Protein AF-A0A8S3A321-F1 (afdb_monomer_lite)

Secondary structure (DSSP, 8-state):
---HHHHHHHHTT-TT-----SSHHHHHHHHHHHHHHHHHHHHHHHTT---TT---SS-TTTHHHHHHHHHHHHHHHHHS---HHHHHHHHHHHHHHTTT-HHHHHHHHHHHHH--GGGHHHHHHSSSHHHHHHHHHH--

pLDDT: mean 81.62, std 15.79, range [45.5, 97.12]

Organism: NCBI:txid1234261

Structure (mmCIF, N/CA/C/O backbone):
data_AF-A0A8S3A321-F1
#
_entry.id   AF-A0A8S3A321-F1
#
loop_
_atom_site.group_PDB
_atom_site.id
_atom_site.type_symbol
_atom_site.label_atom_id
_atom_site.label_alt_id
_atom_site.label_comp_id
_atom_site.label_asym_id
_atom_site.label_entity_id
_atom_site.label_seq_id
_atom_site.pdbx_PDB_ins_code
_atom_site.Cartn_x
_atom_site.Cartn_y
_atom_site.Cartn_z
_atom_site.occupancy
_atom_site.B_iso_or_equiv
_atom_site.auth_seq_id
_atom_site.auth_comp_id
_atom_site.auth_asym_id
_atom_site.auth_atom_id
_atom_site.pdbx_PDB_model_num
ATOM 1 N N . CYS A 1 1 ? -20.479 -13.376 40.257 1.00 58.22 1 CYS A N 1
ATOM 2 C CA . CYS A 1 1 ? -19.698 -14.391 39.513 1.00 58.22 1 CYS A CA 1
ATOM 3 C C . CYS A 1 1 ? -18.755 -15.162 40.444 1.00 58.22 1 CYS A C 1
ATOM 5 O O . CYS A 1 1 ? -17.545 -15.046 40.314 1.00 58.22 1 CYS A O 1
ATOM 7 N N . SER A 1 2 ? -19.280 -15.937 41.399 1.00 67.44 2 SER A N 1
ATOM 8 C CA . SER A 1 2 ? -18.444 -16.510 42.474 1.00 67.44 2 SER A CA 1
ATOM 9 C C . SER A 1 2 ? -17.603 -17.724 42.051 1.00 67.44 2 SER A C 1
ATOM 11 O O . SER A 1 2 ? -16.655 -18.069 42.742 1.00 67.44 2 SER A O 1
ATOM 13 N N . ASN A 1 3 ? -17.910 -18.355 40.911 1.00 78.12 3 ASN A N 1
ATOM 14 C CA . ASN A 1 3 ? -17.138 -19.469 40.349 1.00 78.12 3 ASN A CA 1
ATOM 15 C C . ASN A 1 3 ? -16.741 -19.151 38.899 1.00 78.12 3 ASN A C 1
ATOM 17 O O . ASN A 1 3 ? -17.448 -19.518 37.962 1.00 78.12 3 ASN A O 1
ATOM 21 N N . LYS A 1 4 ? -15.640 -18.406 38.733 1.00 81.12 4 LYS A N 1
ATOM 22 C CA . LYS A 1 4 ? -15.135 -17.931 37.433 1.00 81.12 4 LYS A CA 1
ATOM 23 C C . LYS A 1 4 ? -14.892 -19.088 36.456 1.00 81.12 4 LYS A C 1
ATOM 25 O O . LYS A 1 4 ? -15.424 -19.054 35.355 1.00 81.12 4 LYS A O 1
ATOM 30 N N . PHE A 1 5 ? -14.222 -20.144 36.913 1.00 81.94 5 PHE A N 1
ATOM 31 C CA . PHE A 1 5 ? -13.856 -21.309 36.102 1.00 81.94 5 PHE A CA 1
ATOM 32 C C . PHE A 1 5 ? -15.067 -21.998 35.453 1.00 81.94 5 PHE A C 1
ATOM 34 O O . PHE A 1 5 ? -15.074 -22.256 34.251 1.00 81.94 5 PHE A O 1
ATOM 41 N N . LYS A 1 6 ? -16.143 -22.222 36.224 1.00 84.81 6 LYS A N 1
ATOM 42 C CA . LYS A 1 6 ? -17.385 -22.820 35.702 1.00 84.81 6 LYS A CA 1
ATOM 43 C C . LYS A 1 6 ? -17.987 -21.990 34.564 1.00 84.81 6 LYS A C 1
ATOM 45 O O . LYS A 1 6 ? -18.465 -22.542 33.576 1.00 84.81 6 LYS A O 1
ATOM 50 N N . TYR A 1 7 ? -18.006 -20.668 34.721 1.00 86.75 7 TYR A N 1
ATOM 51 C CA . TYR A 1 7 ? -18.616 -19.780 33.735 1.00 86.75 7 TYR A CA 1
ATOM 52 C C . TYR A 1 7 ? -17.700 -19.518 32.537 1.00 86.75 7 TYR A C 1
ATOM 54 O O . TYR A 1 7 ? -18.219 -19.297 31.452 1.00 86.75 7 TYR A O 1
ATOM 62 N N . GLU A 1 8 ? -16.375 -19.583 32.691 1.00 86.00 8 GLU A N 1
ATOM 63 C CA . GLU A 1 8 ? -15.427 -19.505 31.568 1.00 86.00 8 GLU A CA 1
ATOM 64 C C . GLU A 1 8 ? -15.589 -20.689 30.614 1.00 86.00 8 GLU A C 1
ATOM 66 O O . GLU A 1 8 ? -15.640 -20.499 29.399 1.00 86.00 8 GLU A O 1
ATOM 71 N N . GLN A 1 9 ? -15.753 -21.897 31.159 1.00 85.44 9 GLN A N 1
ATOM 72 C CA . GLN A 1 9 ? -15.979 -23.099 30.359 1.00 85.44 9 GLN A CA 1
ATOM 73 C C . GLN A 1 9 ? -17.302 -23.033 29.582 1.00 85.44 9 GLN A C 1
ATOM 75 O O . GLN A 1 9 ? -17.371 -23.452 28.431 1.00 85.44 9 GLN A O 1
ATOM 80 N N . TRP A 1 10 ? -18.350 -22.471 30.190 1.00 86.19 10 TRP A N 1
ATOM 81 C CA . TRP A 1 10 ? -19.622 -22.230 29.506 1.00 86.19 10 TRP A CA 1
ATOM 82 C C . TRP A 1 10 ? -19.515 -21.117 28.454 1.00 86.19 10 TRP A C 1
ATOM 84 O O . TRP A 1 10 ? -20.038 -21.268 27.352 1.00 86.19 10 TRP A O 1
ATOM 94 N N . ALA A 1 11 ? -18.816 -20.024 28.772 1.00 86.62 11 ALA A N 1
ATOM 95 C CA . ALA A 1 11 ? -18.646 -18.876 27.887 1.00 86.62 11 ALA A CA 1
ATOM 96 C C . ALA A 1 11 ? -17.917 -19.233 26.585 1.00 86.62 11 ALA A C 1
ATOM 98 O O . ALA A 1 11 ? -18.232 -18.658 25.548 1.00 86.62 11 ALA A O 1
ATOM 99 N N . HIS A 1 12 ? -17.011 -20.215 26.616 1.00 84.06 12 HIS A N 1
ATOM 100 C CA . HIS A 1 12 ? -16.295 -20.694 25.429 1.00 84.06 12 HIS A CA 1
ATOM 101 C C . HIS A 1 12 ? -17.221 -21.199 24.309 1.00 84.06 12 HIS A C 1
ATOM 103 O O . HIS A 1 12 ? -16.838 -21.178 23.145 1.00 84.06 12 HIS A O 1
ATOM 109 N N . ASN A 1 13 ? -18.448 -21.612 24.642 1.00 89.88 13 ASN A N 1
ATOM 110 C CA . ASN A 1 13 ? -19.429 -22.094 23.668 1.00 89.88 13 ASN A CA 1
ATOM 111 C C . ASN A 1 13 ? -20.213 -20.963 22.973 1.00 89.88 13 ASN A C 1
ATOM 113 O O . ASN A 1 13 ? -21.076 -21.247 22.143 1.00 89.88 13 ASN A O 1
ATOM 117 N N . TYR A 1 14 ? -19.968 -19.694 23.320 1.00 88.00 14 TYR A N 1
ATOM 118 C CA . TYR A 1 14 ? -20.728 -18.553 22.809 1.00 88.00 14 TYR A CA 1
ATOM 119 C C . TYR A 1 14 ? -19.809 -17.408 22.387 1.00 88.00 14 TYR A C 1
ATOM 121 O O . TYR A 1 14 ? -19.330 -16.638 23.216 1.00 88.00 14 TYR A O 1
ATOM 129 N N . GLU A 1 15 ? -19.677 -17.203 21.078 1.00 83.88 15 GLU A N 1
ATOM 130 C CA . GLU A 1 15 ? -18.832 -16.149 20.489 1.00 83.88 15 GLU A CA 1
ATOM 131 C C . GLU A 1 15 ? -19.197 -14.725 20.948 1.00 83.88 15 GLU A C 1
ATOM 133 O O . GLU A 1 15 ? -18.356 -13.827 20.992 1.00 83.88 15 GLU A O 1
ATOM 138 N N . LYS A 1 16 ? -20.459 -14.497 21.334 1.00 87.12 16 LYS A N 1
ATOM 139 C CA . LYS A 1 16 ? -20.924 -13.193 21.835 1.00 87.12 16 LYS A CA 1
ATOM 140 C C . LYS A 1 16 ? -20.422 -12.876 23.248 1.00 87.12 16 LYS A C 1
ATOM 142 O O . LYS A 1 16 ? -20.506 -11.723 23.670 1.00 87.12 16 LYS A O 1
ATOM 147 N N . ILE A 1 17 ? -19.933 -13.865 23.996 1.00 88.19 17 ILE A N 1
ATOM 148 C CA . ILE A 1 17 ? -19.499 -13.685 25.381 1.00 88.19 17 ILE A CA 1
ATOM 149 C C . ILE A 1 17 ? -18.011 -13.333 25.403 1.00 88.19 17 ILE A C 1
ATOM 151 O O . ILE A 1 17 ? -17.142 -14.166 25.195 1.00 88.19 17 ILE A O 1
ATOM 155 N N . GLN A 1 18 ? -17.721 -12.070 25.711 1.00 82.56 18 GLN A N 1
ATOM 156 C CA . GLN A 1 18 ? -16.377 -11.474 25.645 1.00 82.56 18 GLN A CA 1
ATOM 157 C C . GLN A 1 18 ? -15.502 -11.726 26.891 1.00 82.56 18 GLN A C 1
ATOM 159 O O . GLN A 1 18 ? -14.463 -11.086 27.068 1.00 82.56 18 GLN A O 1
ATOM 164 N N . GLY A 1 19 ? -15.931 -12.634 27.771 1.00 87.38 19 GLY A N 1
ATOM 165 C CA . GLY A 1 19 ? -15.204 -13.045 28.971 1.00 87.38 19 GLY A CA 1
ATOM 166 C C . GLY A 1 19 ? -16.067 -13.101 30.232 1.00 87.38 19 GLY A C 1
ATOM 167 O O . GLY A 1 19 ? -17.206 -12.634 30.264 1.00 87.38 19 GLY A O 1
ATOM 168 N N . VAL A 1 20 ? -15.497 -13.680 31.291 1.00 89.94 20 VAL A N 1
ATOM 169 C CA . VAL A 1 20 ? -16.117 -13.794 32.616 1.00 89.94 20 VAL A CA 1
ATOM 170 C C . VAL A 1 20 ? -15.259 -13.064 33.636 1.00 89.94 20 VAL A C 1
ATOM 172 O O . VAL A 1 20 ? -14.091 -13.388 33.847 1.00 89.94 20 VAL A O 1
ATOM 175 N N . PHE A 1 21 ? -15.867 -12.101 34.321 1.00 90.06 21 PHE A N 1
ATOM 176 C CA . PHE A 1 21 ? -15.165 -11.212 35.238 1.00 90.06 21 PHE A CA 1
ATOM 177 C C . PHE A 1 21 ? -15.710 -11.388 36.656 1.00 90.06 21 PHE A C 1
ATOM 179 O O . PHE A 1 21 ? -16.914 -11.289 36.904 1.00 90.06 21 PHE A O 1
ATOM 186 N N . ASN A 1 22 ? -14.815 -11.696 37.591 1.00 89.56 22 ASN A N 1
ATOM 187 C CA . ASN A 1 22 ? -15.075 -11.706 39.033 1.00 89.56 22 ASN A CA 1
ATOM 188 C C . ASN A 1 22 ? -14.461 -10.488 39.737 1.00 89.56 22 ASN A C 1
ATOM 190 O O . ASN A 1 22 ? -14.840 -10.190 40.866 1.00 89.56 22 ASN A O 1
ATOM 194 N N . ASP A 1 23 ? -13.551 -9.796 39.057 1.00 89.62 23 ASP A N 1
ATOM 195 C CA . ASP A 1 23 ? -12.895 -8.586 39.514 1.00 89.62 23 ASP A CA 1
ATOM 196 C C . ASP A 1 23 ? -13.400 -7.362 38.734 1.00 89.62 23 ASP A C 1
ATOM 198 O O . ASP A 1 23 ? -13.569 -7.391 37.509 1.00 89.62 23 ASP A O 1
ATOM 202 N N . LYS A 1 24 ? -13.642 -6.270 39.466 1.00 90.75 24 LYS A N 1
ATOM 203 C CA . LYS A 1 24 ? -14.182 -5.026 38.908 1.00 90.75 24 LYS A CA 1
ATOM 204 C C . LYS A 1 24 ? -13.181 -4.353 37.970 1.00 90.75 24 LYS A C 1
ATOM 206 O O . LYS A 1 24 ? -13.596 -3.801 36.954 1.00 90.75 24 LYS A O 1
ATOM 211 N N . ILE A 1 25 ? -11.889 -4.392 38.294 1.00 92.25 25 ILE A N 1
ATOM 212 C CA . ILE A 1 25 ? -10.842 -3.754 37.489 1.00 92.25 25 ILE A CA 1
ATOM 213 C C . ILE A 1 25 ? -10.706 -4.488 36.152 1.00 92.25 25 ILE A C 1
ATOM 215 O O . ILE A 1 25 ? -10.699 -3.845 35.108 1.00 92.25 25 ILE A O 1
ATOM 219 N N . GLN A 1 26 ? -10.704 -5.824 36.158 1.00 89.94 26 GLN A N 1
ATOM 220 C CA . GLN A 1 26 ? -10.676 -6.638 34.936 1.00 89.94 26 GLN A CA 1
ATOM 221 C C . GLN A 1 26 ? -11.865 -6.341 34.012 1.00 89.94 26 GLN A C 1
ATOM 223 O O . GLN A 1 26 ? -11.680 -6.185 32.805 1.00 89.94 26 GLN A O 1
ATOM 228 N N . LEU A 1 27 ? -13.072 -6.208 34.575 1.00 91.56 27 LEU A N 1
ATOM 229 C CA . LEU A 1 27 ? -14.259 -5.835 33.804 1.00 91.56 27 LEU A CA 1
ATOM 230 C C . LEU A 1 27 ? -14.126 -4.433 33.195 1.00 91.56 27 LEU A C 1
ATOM 232 O O . LEU A 1 27 ? -14.398 -4.251 32.010 1.00 91.56 27 LEU A O 1
ATOM 236 N N . ILE A 1 28 ? -13.704 -3.445 33.991 1.00 93.19 28 ILE A N 1
ATOM 237 C CA . ILE A 1 28 ? -13.536 -2.063 33.522 1.00 93.19 28 ILE A CA 1
ATOM 238 C C . ILE A 1 28 ? -12.468 -1.983 32.431 1.00 93.19 28 ILE A C 1
ATOM 240 O O . ILE A 1 28 ? -12.686 -1.306 31.428 1.00 93.19 28 ILE A O 1
ATOM 244 N N . ASN A 1 29 ? -11.349 -2.691 32.583 1.00 91.75 29 ASN A N 1
ATOM 245 C CA . ASN A 1 29 ? -10.293 -2.720 31.575 1.00 91.75 29 ASN A CA 1
ATOM 246 C C . ASN A 1 29 ? -10.817 -3.292 30.257 1.00 91.75 29 ASN A C 1
ATOM 248 O O . ASN A 1 29 ? -10.683 -2.637 29.225 1.00 91.75 29 ASN A O 1
ATOM 252 N N . LYS A 1 30 ? -11.515 -4.436 30.297 1.00 90.12 30 LYS A N 1
ATOM 253 C CA . LYS A 1 30 ? -12.088 -5.037 29.087 1.00 90.12 30 LYS A CA 1
ATOM 254 C C . LYS A 1 30 ? -13.138 -4.141 28.430 1.00 90.12 30 LYS A C 1
ATOM 256 O O . LYS A 1 30 ? -13.154 -4.003 27.211 1.00 90.12 30 LYS A O 1
ATOM 261 N N . LEU A 1 31 ? -14.004 -3.505 29.221 1.00 89.44 31 LEU A N 1
ATOM 262 C CA . LEU A 1 31 ? -14.974 -2.537 28.704 1.00 89.44 31 LEU A CA 1
ATOM 263 C C . LEU A 1 31 ? -14.275 -1.346 28.051 1.00 89.44 31 LEU A C 1
ATOM 265 O O . LEU A 1 31 ? -14.674 -0.928 26.972 1.00 89.44 31 LEU A O 1
ATOM 269 N N . THR A 1 32 ? -13.219 -0.828 28.671 1.00 89.06 32 THR A N 1
ATOM 270 C CA . THR A 1 32 ? -12.457 0.309 28.148 1.00 89.06 32 THR A CA 1
ATOM 271 C C . THR A 1 32 ? -11.747 -0.048 26.844 1.00 89.06 32 THR A C 1
ATOM 273 O O . THR A 1 32 ? -11.765 0.746 25.910 1.00 89.06 32 THR A O 1
ATOM 276 N N . GLU A 1 33 ? -11.150 -1.237 26.750 1.00 86.50 33 GLU A N 1
ATOM 277 C CA . GLU A 1 33 ? -10.559 -1.758 25.510 1.00 86.50 33 GLU A CA 1
ATOM 278 C C . GLU A 1 33 ? -11.602 -1.887 24.401 1.00 86.50 33 GLU A C 1
ATOM 280 O O . GLU A 1 33 ? -11.393 -1.387 23.295 1.00 86.50 33 GLU A O 1
ATOM 285 N N . ASN A 1 34 ? -12.751 -2.491 24.713 1.00 83.94 34 ASN A N 1
ATOM 286 C CA . ASN A 1 34 ? -13.837 -2.648 23.756 1.00 83.94 34 ASN A CA 1
ATOM 287 C C . ASN A 1 34 ? -14.329 -1.274 23.284 1.00 83.94 34 ASN A C 1
ATOM 289 O O . ASN A 1 34 ? -14.366 -1.022 22.084 1.00 83.94 34 ASN A O 1
ATOM 293 N N . VAL A 1 35 ? -14.623 -0.352 24.205 1.00 81.81 35 VAL A N 1
ATOM 294 C CA . VAL A 1 35 ? -15.046 1.012 23.864 1.00 81.81 35 VAL A CA 1
ATOM 295 C C . VAL A 1 35 ? -13.997 1.700 23.001 1.00 81.81 35 VAL A C 1
ATOM 297 O O . VAL A 1 35 ? -14.369 2.224 21.966 1.00 81.81 35 VAL A O 1
ATOM 300 N N . LYS A 1 36 ? -12.703 1.632 23.338 1.00 78.56 36 LYS A N 1
ATOM 301 C CA . LYS A 1 36 ? -11.628 2.218 22.518 1.00 78.56 36 LYS A CA 1
ATOM 302 C C . LYS A 1 36 ? -11.590 1.650 21.095 1.00 78.56 36 LYS A C 1
ATOM 304 O O . LYS A 1 36 ? -11.425 2.406 20.139 1.00 78.56 36 LYS A O 1
ATOM 309 N N . SER A 1 37 ? -11.767 0.335 20.947 1.00 69.56 37 SER A N 1
ATOM 310 C CA . SER A 1 37 ? -11.795 -0.319 19.631 1.00 69.56 37 SER A CA 1
ATOM 311 C C . SER A 1 37 ? -12.978 0.145 18.772 1.00 69.56 37 SER A C 1
ATOM 313 O O . SER A 1 37 ? -12.798 0.402 17.581 1.00 69.56 37 SER A O 1
ATOM 315 N N . TYR A 1 38 ? -14.147 0.349 19.393 1.00 64.25 38 TYR A N 1
ATOM 316 C CA . TYR A 1 38 ? -15.345 0.879 18.742 1.00 64.25 38 TYR A CA 1
ATOM 317 C C . TYR A 1 38 ? -15.276 2.387 18.511 1.00 64.25 38 TYR A C 1
ATOM 319 O O . TYR A 1 38 ? -15.738 2.865 17.484 1.00 64.25 38 TYR A O 1
ATOM 327 N N . THR A 1 39 ? -14.710 3.172 19.427 1.00 58.06 39 THR A N 1
ATOM 328 C CA . THR A 1 39 ? -14.625 4.625 19.258 1.00 58.06 39 THR A CA 1
ATOM 329 C C . THR A 1 39 ? -13.681 4.987 18.133 1.00 58.06 39 THR A C 1
ATOM 331 O O . THR A 1 39 ? -13.986 5.928 17.430 1.00 58.06 39 THR A O 1
ATOM 334 N N . ASN A 1 40 ? -12.600 4.240 17.892 1.00 59.00 40 ASN A N 1
ATOM 335 C CA . ASN A 1 40 ? -11.715 4.513 16.753 1.00 59.00 40 ASN A CA 1
ATOM 336 C C . ASN A 1 40 ? -12.406 4.301 15.394 1.00 59.00 40 ASN A C 1
ATOM 338 O O . ASN A 1 40 ? -12.107 5.009 14.440 1.00 59.00 40 ASN A O 1
ATOM 342 N N . THR A 1 41 ? -13.336 3.349 15.307 1.00 54.19 41 THR A N 1
ATOM 343 C CA . THR A 1 41 ? -14.190 3.134 14.124 1.00 54.19 41 THR A CA 1
ATOM 344 C C . THR A 1 41 ? -15.347 4.136 14.078 1.00 54.19 41 THR A C 1
ATOM 346 O O . THR A 1 41 ? -15.716 4.633 13.020 1.00 54.19 41 THR A O 1
ATOM 349 N N . SER A 1 42 ? -15.915 4.475 15.236 1.00 52.75 42 SER A N 1
ATOM 350 C CA . SER A 1 42 ? -17.090 5.335 15.356 1.00 52.75 42 SER A CA 1
ATOM 351 C C . SER A 1 42 ? -16.770 6.830 15.292 1.00 52.75 42 SER A C 1
ATOM 353 O O . SER A 1 42 ? -17.661 7.585 14.9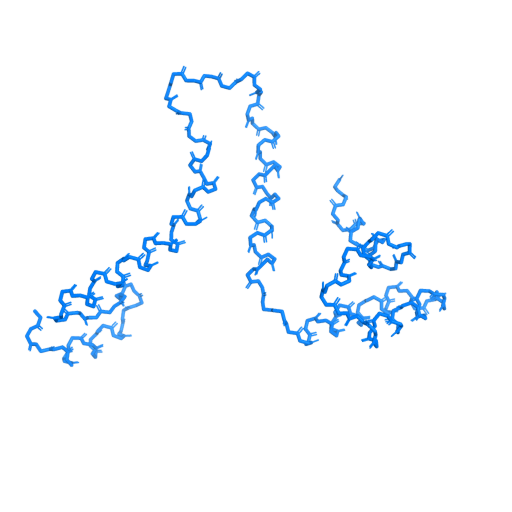25 1.00 52.75 42 SER A O 1
ATOM 355 N N . THR A 1 43 ? -15.548 7.280 15.605 1.00 53.25 43 THR A N 1
ATOM 356 C CA . THR A 1 43 ? -15.125 8.686 15.457 1.00 53.25 43 THR A CA 1
ATOM 357 C C . THR A 1 43 ? -15.047 9.097 13.995 1.00 53.25 43 THR A C 1
ATOM 359 O O . THR A 1 43 ? -15.454 10.206 13.661 1.00 53.25 43 THR A O 1
ATOM 362 N N . LEU A 1 44 ? -14.615 8.190 13.114 1.00 50.75 44 LEU A N 1
ATOM 363 C CA . LEU A 1 44 ? -14.688 8.383 11.664 1.00 50.75 44 LEU A CA 1
ATOM 364 C C . LEU A 1 44 ? -16.137 8.578 11.197 1.00 50.75 44 LEU A C 1
ATOM 366 O O . LEU A 1 44 ? -16.384 9.384 10.312 1.00 50.75 44 LEU A O 1
ATOM 370 N N . ILE A 1 45 ? -17.098 7.897 11.829 1.00 51.59 45 ILE A N 1
ATOM 371 C CA . ILE A 1 45 ? -18.530 7.998 11.508 1.00 51.59 45 ILE A CA 1
ATOM 372 C C . ILE A 1 45 ? -19.164 9.250 12.147 1.00 51.59 45 ILE A C 1
ATOM 374 O O . ILE A 1 45 ? -19.975 9.928 11.520 1.00 51.59 45 ILE A O 1
ATOM 378 N N . SER A 1 46 ? -18.796 9.599 13.385 1.00 51.56 46 SER A N 1
ATOM 379 C CA . SER A 1 46 ? -19.423 10.684 14.154 1.00 51.56 46 SER A CA 1
ATOM 380 C C . SER A 1 46 ? -18.969 12.086 13.757 1.00 51.56 46 SER A C 1
ATOM 382 O O . SER A 1 46 ? -19.688 13.036 14.049 1.00 51.56 46 SER A O 1
ATOM 384 N N . ILE A 1 47 ? -17.827 12.236 13.068 1.00 53.31 47 ILE A N 1
ATOM 385 C CA . ILE A 1 47 ? -17.434 13.503 12.414 1.00 53.31 47 ILE A CA 1
ATOM 386 C C . ILE A 1 47 ? -18.535 14.001 11.450 1.00 53.31 47 ILE A C 1
ATOM 388 O O . ILE A 1 47 ? -18.604 15.191 11.159 1.00 53.31 47 ILE A O 1
ATOM 392 N N . PHE A 1 48 ? -19.438 13.116 11.012 1.00 50.66 48 PHE A N 1
ATOM 393 C CA . PHE A 1 48 ? -20.460 13.399 10.006 1.00 50.66 48 PHE A CA 1
ATOM 394 C C . PHE A 1 48 ? -21.897 13.401 10.522 1.00 50.66 48 PHE A C 1
ATOM 396 O O . PHE A 1 48 ? -22.807 13.495 9.704 1.00 50.66 48 PHE A O 1
ATOM 403 N N . SER A 1 49 ? -22.142 13.305 11.833 1.00 47.53 49 SER A N 1
ATOM 404 C CA . SER A 1 49 ? -23.488 13.560 12.355 1.00 47.53 49 SER A CA 1
ATOM 405 C C . SER A 1 49 ? -23.606 15.062 12.597 1.00 47.53 49 SER A C 1
ATOM 407 O O . SER A 1 49 ? -23.076 15.536 13.606 1.00 47.53 49 SER A O 1
ATOM 409 N N . PRO A 1 50 ? -24.280 15.841 11.727 1.00 45.50 50 PRO A N 1
ATOM 410 C CA . PRO A 1 50 ? -24.578 17.206 12.096 1.00 45.50 50 PRO A CA 1
ATOM 411 C C . PRO A 1 50 ? -25.491 17.099 13.314 1.00 45.50 50 PRO A C 1
ATOM 413 O O . PRO A 1 50 ? -26.465 16.336 13.314 1.00 45.50 50 PRO A O 1
ATOM 416 N N . ASN A 1 51 ? -25.214 17.863 14.367 1.00 48.44 51 ASN A N 1
ATOM 417 C CA . ASN A 1 51 ? -26.311 18.254 15.242 1.00 48.44 51 ASN A CA 1
ATOM 418 C C . ASN A 1 51 ? -27.428 18.755 14.318 1.00 48.44 51 ASN A C 1
ATOM 420 O O . ASN A 1 51 ? -27.134 19.499 13.385 1.00 48.44 51 ASN A O 1
ATOM 424 N N . ALA A 1 52 ? -28.672 18.318 14.531 1.00 52.84 52 ALA A N 1
ATOM 425 C CA . ALA A 1 52 ? -29.801 18.427 13.592 1.00 52.84 52 ALA A CA 1
ATOM 426 C C . ALA A 1 52 ? -30.125 19.847 13.052 1.00 52.84 52 ALA A C 1
ATOM 428 O O . ALA A 1 52 ? -31.045 20.010 12.254 1.00 52.84 52 ALA A O 1
ATOM 429 N N . ASN A 1 53 ? -29.359 20.863 13.452 1.00 52.59 53 ASN A N 1
ATOM 430 C CA . ASN A 1 53 ? -29.496 22.265 13.093 1.00 52.59 53 ASN A CA 1
ATOM 431 C C . ASN A 1 53 ? -28.348 22.808 12.213 1.00 52.59 53 ASN A C 1
ATOM 433 O O . ASN A 1 53 ? -28.426 23.957 11.787 1.00 52.59 53 ASN A O 1
ATOM 437 N N . GLU A 1 54 ? -27.307 22.027 11.910 1.00 54.06 54 GLU A N 1
ATOM 438 C CA . GLU A 1 54 ? -26.206 22.453 11.035 1.00 54.06 54 GLU A CA 1
ATOM 439 C C . GLU A 1 54 ? -26.356 21.826 9.645 1.00 54.06 54 GLU A C 1
ATOM 441 O O . GLU A 1 54 ? -26.007 20.672 9.401 1.00 54.06 54 GLU A O 1
ATOM 446 N N . LYS A 1 55 ? -26.910 22.596 8.702 1.00 50.59 55 LYS A N 1
ATOM 447 C CA . LYS A 1 55 ? -26.860 22.242 7.281 1.00 50.59 55 LYS A CA 1
ATOM 448 C C . LYS A 1 55 ? -25.456 22.542 6.770 1.00 50.59 55 LYS A C 1
ATOM 450 O O . LYS A 1 55 ? -25.082 23.709 6.665 1.00 50.59 55 LYS A O 1
ATOM 455 N N . SER A 1 56 ? -24.697 21.495 6.452 1.00 49.38 56 SER A N 1
ATOM 456 C CA . SER A 1 56 ? -23.467 21.638 5.672 1.00 49.38 56 SER A CA 1
ATOM 457 C C . SER A 1 56 ? -23.765 22.396 4.378 1.00 49.38 56 SER A C 1
ATOM 459 O O . SER A 1 56 ? -24.774 22.147 3.719 1.00 49.38 56 SER A O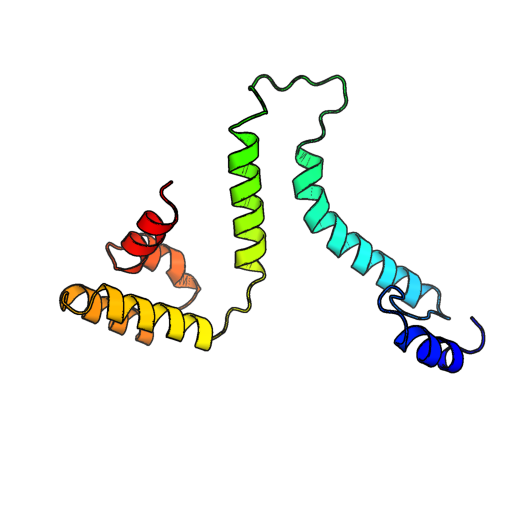 1
ATOM 461 N N . ILE A 1 57 ? -22.882 23.330 4.034 1.00 48.56 57 ILE A N 1
ATOM 462 C CA . ILE A 1 57 ? -22.990 24.221 2.870 1.00 48.56 57 ILE A CA 1
ATOM 463 C C . ILE A 1 57 ? -22.742 23.444 1.555 1.00 48.56 57 ILE A C 1
ATOM 465 O O . ILE A 1 57 ? -23.048 23.938 0.473 1.00 48.56 57 ILE A O 1
ATOM 469 N N . HIS A 1 58 ? -22.241 22.207 1.644 1.00 48.62 58 HIS A N 1
ATOM 470 C CA . HIS A 1 58 ? -21.928 21.341 0.509 1.00 48.62 58 HIS A CA 1
ATOM 471 C C . HIS A 1 58 ? -22.905 20.169 0.406 1.00 48.62 58 HIS A C 1
ATOM 473 O O . HIS A 1 58 ? -23.300 19.601 1.422 1.00 48.62 58 HIS A O 1
ATOM 479 N N . ASP A 1 59 ? -23.283 19.808 -0.822 1.00 47.88 59 ASP A N 1
ATOM 480 C CA . ASP A 1 59 ? -24.175 18.686 -1.121 1.00 47.88 59 ASP A CA 1
ATOM 481 C C . ASP A 1 59 ? -23.523 17.364 -0.668 1.00 47.88 59 ASP A C 1
ATOM 483 O O . ASP A 1 59 ? -22.633 16.807 -1.311 1.00 47.88 59 ASP A O 1
ATOM 487 N N . LEU A 1 60 ? -23.933 16.904 0.516 1.00 51.88 60 LEU A N 1
ATOM 488 C CA . LEU A 1 60 ? -23.300 15.847 1.313 1.00 51.88 60 LEU A CA 1
ATOM 489 C C . LEU A 1 60 ? -23.434 14.434 0.708 1.00 51.88 60 LEU A C 1
ATOM 491 O O . LEU A 1 60 ? -22.999 13.471 1.337 1.00 51.88 60 LEU A O 1
ATOM 495 N N . ASN A 1 61 ? -24.056 14.266 -0.460 1.00 57.41 61 ASN A N 1
ATOM 496 C CA . ASN A 1 61 ? -24.440 12.936 -0.937 1.00 57.41 61 ASN A CA 1
ATOM 497 C C . ASN A 1 61 ? -23.354 12.201 -1.737 1.00 57.41 61 ASN A C 1
ATOM 499 O O . ASN A 1 61 ? -23.315 10.976 -1.672 1.00 57.41 61 ASN A O 1
ATOM 503 N N . ASN A 1 62 ? -22.474 12.897 -2.471 1.00 53.66 62 ASN A N 1
ATOM 504 C CA . ASN A 1 62 ? -21.541 12.229 -3.395 1.00 53.66 62 ASN A CA 1
ATOM 505 C C . ASN A 1 62 ? -20.064 12.366 -2.983 1.00 53.66 62 ASN A C 1
ATOM 507 O O . ASN A 1 62 ? -19.347 11.371 -2.910 1.00 53.66 62 ASN A O 1
ATOM 511 N N . GLU A 1 63 ? -19.608 13.570 -2.623 1.00 56.16 63 GLU A N 1
ATOM 512 C CA . GLU A 1 63 ? -18.213 13.792 -2.200 1.00 56.16 63 GLU A CA 1
ATOM 513 C C . GLU A 1 63 ? -17.906 13.135 -0.844 1.00 56.16 63 GLU A C 1
ATOM 515 O O . GLU A 1 63 ? -16.837 12.548 -0.660 1.00 56.16 63 GLU A O 1
ATOM 520 N N . ASN A 1 64 ? -18.879 13.115 0.074 1.00 65.12 64 ASN A N 1
ATOM 521 C CA . ASN A 1 64 ? -18.739 12.382 1.333 1.00 65.12 64 ASN A CA 1
ATOM 522 C C . ASN A 1 64 ? -18.710 10.873 1.133 1.00 65.12 64 ASN A C 1
ATOM 524 O O . ASN A 1 64 ? -18.023 10.186 1.880 1.00 65.12 64 ASN A O 1
ATOM 528 N N . ALA A 1 65 ? -19.445 10.343 0.151 1.00 69.62 65 ALA A N 1
ATOM 529 C CA . ALA A 1 65 ? -19.437 8.912 -0.120 1.00 69.62 65 ALA A CA 1
ATOM 530 C C . ALA A 1 65 ? -18.039 8.478 -0.575 1.00 6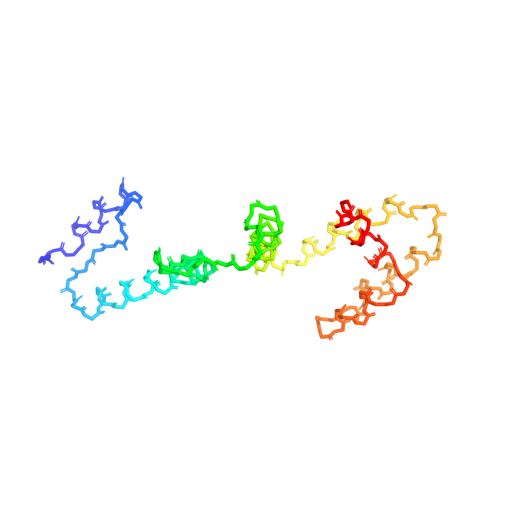9.62 65 ALA A C 1
ATOM 532 O O . ALA A 1 65 ? -17.470 7.559 0.007 1.00 69.62 65 ALA A O 1
ATOM 533 N N . THR A 1 66 ? -17.442 9.189 -1.535 1.00 74.44 66 THR A N 1
ATOM 534 C CA . THR A 1 66 ? -16.065 8.944 -1.990 1.00 74.44 66 THR A CA 1
ATOM 535 C C . THR A 1 66 ? -15.055 9.088 -0.852 1.00 74.44 66 THR A C 1
ATOM 537 O O . THR A 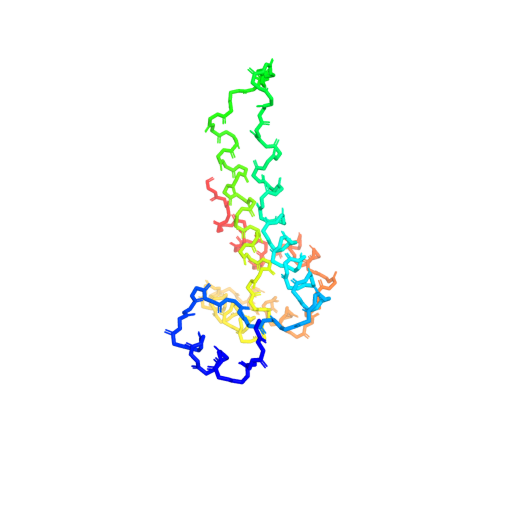1 66 ? -14.202 8.219 -0.677 1.00 74.44 66 THR A O 1
ATOM 540 N N . PHE A 1 67 ? -15.173 10.131 -0.024 1.00 75.12 67 PHE A N 1
ATOM 541 C CA . PHE A 1 67 ? -14.320 10.290 1.154 1.00 75.12 67 PHE A CA 1
ATOM 542 C C . PHE A 1 67 ? -14.462 9.116 2.137 1.00 75.12 67 PHE A C 1
ATOM 544 O O . PHE A 1 67 ? -13.451 8.568 2.573 1.00 75.12 67 PHE A O 1
ATOM 551 N N . MET A 1 68 ? -15.689 8.684 2.450 1.00 75.81 68 MET A N 1
ATOM 552 C CA . MET A 1 68 ? -15.943 7.526 3.315 1.00 75.81 68 MET A CA 1
AT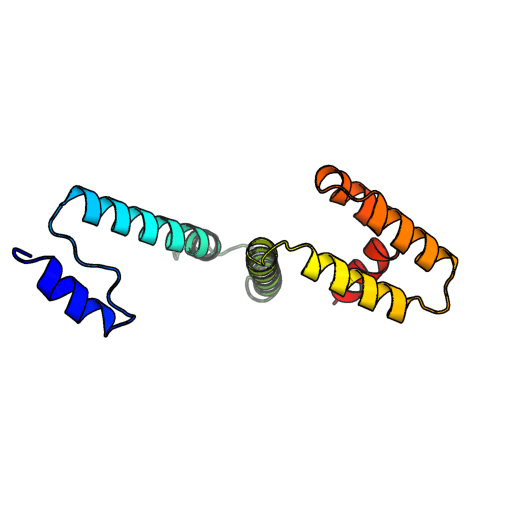OM 553 C C . MET A 1 68 ? -15.359 6.239 2.731 1.00 75.81 68 MET A C 1
ATOM 555 O O . MET A 1 68 ? -14.753 5.461 3.467 1.00 75.81 68 MET A O 1
ATOM 559 N N . TRP A 1 69 ? -15.480 6.029 1.418 1.00 80.25 69 TRP A N 1
ATOM 560 C CA . TRP A 1 69 ? -14.866 4.891 0.737 1.00 80.25 69 TRP A CA 1
ATOM 561 C C . TRP A 1 69 ? -13.342 4.907 0.860 1.00 80.25 69 TRP A C 1
ATOM 563 O O . TRP A 1 69 ? -12.756 3.875 1.183 1.00 80.25 69 TRP A O 1
ATOM 573 N N . PHE A 1 70 ? -12.697 6.065 0.685 1.00 82.69 70 PHE A N 1
ATOM 574 C CA . PHE A 1 70 ? -11.252 6.187 0.886 1.00 82.69 70 PHE A CA 1
ATOM 575 C C . PHE A 1 70 ? -10.839 5.989 2.348 1.00 82.69 70 PHE A C 1
ATOM 577 O O . PHE A 1 70 ? -9.836 5.327 2.598 1.00 82.69 70 PHE A O 1
ATOM 584 N N . GLN A 1 71 ? -11.601 6.502 3.318 1.00 81.75 71 GLN A N 1
ATOM 585 C CA . GLN A 1 71 ? -11.330 6.265 4.741 1.00 81.75 71 GLN A CA 1
ATOM 586 C C . GLN A 1 71 ? -11.430 4.778 5.094 1.00 81.75 71 GLN A C 1
ATOM 588 O O . GLN A 1 71 ? -10.518 4.239 5.716 1.00 81.75 71 GLN A O 1
ATOM 593 N N . LEU A 1 72 ? -12.487 4.098 4.639 1.00 83.25 72 LEU A N 1
ATOM 594 C CA . LEU A 1 72 ? -12.662 2.662 4.849 1.00 83.25 72 LEU A CA 1
ATOM 595 C C . LEU A 1 72 ? -11.541 1.858 4.179 1.00 83.25 72 LEU A C 1
ATOM 597 O O . LEU A 1 72 ? -10.985 0.946 4.787 1.00 83.25 72 LEU A O 1
ATOM 601 N N . LEU A 1 73 ? -11.175 2.215 2.946 1.00 86.00 73 LEU A N 1
ATOM 602 C CA . LEU A 1 73 ? -10.060 1.597 2.234 1.00 86.00 73 LEU A CA 1
ATOM 603 C C . LEU A 1 73 ? -8.751 1.751 3.018 1.00 86.00 73 LEU A C 1
ATOM 605 O O . LEU A 1 73 ? -8.055 0.764 3.238 1.00 86.00 73 LEU A O 1
ATOM 609 N N . MET A 1 74 ? -8.436 2.961 3.488 1.00 85.94 74 MET A N 1
ATOM 610 C CA . MET A 1 74 ? -7.244 3.223 4.299 1.00 85.94 74 MET A CA 1
ATOM 611 C C . MET A 1 74 ? -7.259 2.429 5.606 1.00 85.94 74 MET A C 1
ATOM 613 O O . MET A 1 74 ? -6.242 1.849 5.977 1.00 85.94 74 MET A O 1
ATOM 617 N N . GLU A 1 75 ? -8.399 2.357 6.292 1.00 84.44 75 GLU A N 1
ATOM 618 C CA . GLU A 1 75 ? -8.542 1.587 7.529 1.00 84.44 75 GLU A CA 1
ATOM 619 C C . GLU A 1 75 ? -8.280 0.094 7.304 1.00 84.44 75 GLU A C 1
ATOM 621 O O . GLU A 1 75 ? -7.570 -0.535 8.091 1.00 84.44 75 GLU A O 1
ATOM 626 N N . ILE A 1 76 ? -8.817 -0.466 6.218 1.00 85.38 76 ILE A N 1
ATOM 627 C CA . ILE A 1 76 ? -8.580 -1.859 5.840 1.00 85.38 76 ILE A CA 1
ATOM 628 C C . ILE A 1 76 ? -7.094 -2.064 5.531 1.00 85.38 76 ILE A C 1
ATOM 630 O O . ILE A 1 76 ? -6.476 -2.938 6.136 1.00 85.38 76 ILE A O 1
ATOM 634 N N . LEU A 1 77 ? -6.504 -1.245 4.654 1.00 85.69 77 LEU A N 1
ATOM 635 C CA . LEU A 1 77 ? -5.098 -1.367 4.248 1.00 85.69 77 LEU A CA 1
ATOM 636 C C . LEU A 1 77 ? -4.135 -1.263 5.441 1.00 85.69 77 LEU A C 1
ATOM 638 O O . LEU A 1 77 ? -3.192 -2.044 5.535 1.00 85.69 77 LEU A O 1
ATOM 642 N N . LEU A 1 78 ? -4.394 -0.353 6.386 1.00 85.44 78 LEU A N 1
ATOM 643 C CA . LEU A 1 78 ? -3.572 -0.175 7.589 1.00 85.44 78 LEU A CA 1
ATOM 644 C C . LEU A 1 78 ? -3.709 -1.324 8.598 1.00 85.44 78 LEU A C 1
ATOM 646 O O . LEU A 1 78 ? -2.820 -1.520 9.426 1.00 85.44 78 LEU A O 1
ATOM 650 N N . ARG A 1 79 ? -4.814 -2.074 8.555 1.00 85.62 79 ARG A N 1
ATOM 651 C CA . ARG A 1 79 ? -5.040 -3.253 9.406 1.00 85.62 79 ARG A CA 1
ATOM 652 C C . ARG A 1 79 ? -4.584 -4.556 8.766 1.00 85.62 79 ARG A C 1
ATOM 654 O O . ARG A 1 79 ? -4.484 -5.558 9.473 1.00 85.62 79 ARG A O 1
ATOM 661 N N . MET A 1 80 ? -4.325 -4.564 7.459 1.00 85.69 80 MET A N 1
ATOM 662 C CA . MET A 1 80 ? -3.812 -5.747 6.782 1.00 85.69 80 MET A CA 1
ATOM 663 C C . MET A 1 80 ? -2.427 -6.122 7.328 1.00 85.69 80 MET A C 1
ATOM 665 O O . MET A 1 80 ? -1.604 -5.241 7.602 1.00 85.69 80 MET A O 1
ATOM 669 N N . PRO A 1 81 ? -2.148 -7.426 7.480 1.00 84.88 81 PRO A N 1
ATOM 670 C CA . PRO A 1 81 ? -0.869 -7.889 7.990 1.00 84.88 81 PRO A CA 1
ATOM 671 C C . PRO A 1 81 ? 0.256 -7.527 7.010 1.00 84.88 81 PRO A C 1
ATOM 673 O O . PRO A 1 81 ? 0.272 -7.968 5.864 1.00 84.88 81 PRO A O 1
ATOM 676 N N . GLN A 1 82 ? 1.215 -6.729 7.482 1.00 84.50 82 GLN A N 1
ATOM 677 C CA . GLN A 1 82 ? 2.383 -6.291 6.712 1.00 84.50 82 GLN A CA 1
ATOM 678 C C . GLN A 1 82 ? 3.459 -7.384 6.740 1.00 84.50 82 GLN A C 1
ATOM 680 O O . GLN A 1 82 ? 4.430 -7.307 7.494 1.00 84.50 82 GLN A O 1
ATOM 685 N N . THR A 1 83 ? 3.228 -8.458 5.986 1.00 90.56 83 THR A N 1
ATOM 686 C CA . THR A 1 83 ? 4.125 -9.620 5.927 1.00 90.56 83 THR A CA 1
ATOM 687 C C . THR A 1 83 ? 5.104 -9.511 4.765 1.00 90.56 83 THR A C 1
ATOM 689 O O . THR A 1 83 ? 4.840 -8.842 3.766 1.00 90.56 83 THR A O 1
ATOM 692 N N . MET A 1 84 ? 6.238 -10.204 4.885 1.00 89.69 84 MET A N 1
ATOM 693 C CA . MET A 1 84 ? 7.169 -10.348 3.766 1.00 89.69 84 MET A CA 1
ATOM 694 C C . MET A 1 84 ? 6.514 -11.089 2.592 1.00 89.69 84 MET A C 1
ATOM 696 O O . MET A 1 84 ? 6.754 -10.729 1.446 1.00 89.69 84 MET A O 1
ATOM 700 N N . ASP A 1 85 ? 5.636 -12.054 2.875 1.00 92.56 85 ASP A N 1
ATOM 701 C CA . ASP A 1 85 ? 4.893 -12.794 1.849 1.00 92.56 85 ASP A CA 1
ATOM 702 C C . ASP A 1 85 ? 4.016 -11.854 1.014 1.00 92.56 85 ASP A C 1
ATOM 704 O O . ASP A 1 85 ? 4.102 -11.868 -0.207 1.00 92.56 85 ASP A O 1
ATOM 708 N N . ALA A 1 86 ? 3.290 -10.927 1.652 1.00 91.06 86 ALA A N 1
ATOM 709 C CA . ALA A 1 86 ? 2.504 -9.924 0.931 1.00 91.06 86 ALA A CA 1
ATOM 710 C C . ALA A 1 86 ? 3.368 -9.012 0.034 1.00 91.06 86 ALA A C 1
ATOM 712 O O . ALA A 1 86 ? 2.937 -8.621 -1.053 1.00 91.06 86 ALA A O 1
ATOM 713 N N . LYS A 1 87 ? 4.596 -8.676 0.461 1.00 91.75 87 LYS A N 1
ATOM 714 C CA . LYS A 1 87 ? 5.557 -7.945 -0.385 1.00 91.75 87 LYS A CA 1
ATOM 715 C C . LYS A 1 87 ? 5.980 -8.799 -1.584 1.00 91.75 87 LYS A C 1
ATOM 717 O O . LYS A 1 87 ? 6.013 -8.283 -2.697 1.00 91.75 87 LYS A O 1
ATOM 722 N N . ASN A 1 88 ? 6.304 -10.071 -1.362 1.00 94.69 88 ASN A N 1
ATOM 723 C CA . ASN A 1 88 ? 6.738 -10.985 -2.418 1.00 94.69 88 ASN A CA 1
ATOM 724 C C . ASN A 1 88 ? 5.636 -11.190 -3.464 1.00 94.69 88 ASN A C 1
ATOM 726 O O . ASN A 1 88 ? 5.904 -11.012 -4.649 1.00 94.69 88 ASN A O 1
ATOM 730 N N . ASP A 1 89 ? 4.397 -11.426 -3.027 1.00 93.94 89 ASP A N 1
ATOM 731 C CA . ASP A 1 89 ? 3.234 -11.563 -3.910 1.00 93.94 89 ASP A CA 1
ATOM 732 C C . ASP A 1 89 ? 3.052 -10.313 -4.787 1.00 93.94 89 ASP A C 1
ATOM 734 O O . ASP A 1 89 ? 2.885 -10.404 -6.004 1.00 93.94 89 ASP A O 1
ATOM 738 N N . MET A 1 90 ? 3.161 -9.118 -4.191 1.00 92.88 90 MET A N 1
ATOM 739 C CA . MET A 1 90 ? 3.104 -7.856 -4.936 1.00 92.88 90 MET A CA 1
ATOM 740 C C . MET A 1 90 ? 4.221 -7.755 -5.989 1.00 92.88 90 MET A C 1
ATOM 742 O O . MET A 1 90 ? 3.985 -7.262 -7.096 1.00 92.88 90 MET A O 1
ATOM 746 N N . LEU A 1 91 ? 5.444 -8.178 -5.656 1.00 96.12 91 LEU A N 1
ATOM 747 C CA . LEU A 1 91 ? 6.576 -8.123 -6.582 1.00 96.12 91 LEU A CA 1
ATOM 748 C C . LEU A 1 91 ? 6.446 -9.136 -7.715 1.00 96.12 91 LEU A C 1
ATOM 750 O O . LEU A 1 91 ? 6.802 -8.808 -8.845 1.00 96.12 91 LEU A O 1
ATOM 754 N N . ASP A 1 92 ? 5.918 -10.324 -7.448 1.00 96.38 92 ASP A N 1
ATOM 755 C CA . ASP A 1 92 ? 5.699 -11.342 -8.471 1.00 96.38 92 ASP A CA 1
ATOM 756 C C . ASP A 1 92 ? 4.635 -10.897 -9.477 1.00 96.38 92 ASP A C 1
ATOM 758 O O . ASP A 1 92 ? 4.875 -10.946 -10.686 1.00 96.38 92 ASP A O 1
ATOM 762 N N . GLU A 1 93 ? 3.526 -10.322 -9.006 1.00 94.94 93 GLU A N 1
ATOM 763 C CA . GLU A 1 93 ? 2.527 -9.699 -9.880 1.00 94.94 93 GLU A CA 1
ATOM 764 C C . GLU A 1 93 ? 3.117 -8.535 -10.693 1.00 94.94 93 GLU A C 1
ATOM 766 O O . GLU A 1 93 ? 2.869 -8.411 -11.897 1.00 94.94 93 GLU A O 1
ATOM 771 N N . ALA A 1 94 ? 3.965 -7.700 -10.083 1.00 95.25 94 ALA A N 1
ATOM 772 C CA . ALA A 1 94 ? 4.651 -6.628 -10.800 1.00 95.25 94 ALA A CA 1
ATOM 773 C C . ALA A 1 94 ? 5.604 -7.171 -11.882 1.00 95.25 94 ALA A C 1
ATOM 775 O O . ALA A 1 94 ? 5.606 -6.662 -13.006 1.00 95.25 94 ALA A O 1
ATOM 776 N N . ARG A 1 95 ? 6.381 -8.223 -11.591 1.00 96.75 95 ARG A N 1
ATOM 777 C CA . ARG A 1 95 ? 7.275 -8.879 -12.564 1.00 96.75 95 ARG A CA 1
ATOM 778 C C . ARG A 1 95 ? 6.486 -9.462 -13.733 1.00 96.75 95 ARG A C 1
ATOM 780 O O . ARG A 1 95 ? 6.905 -9.310 -14.877 1.00 96.75 95 ARG A O 1
ATOM 787 N N . LEU A 1 96 ? 5.330 -10.073 -13.468 1.00 96.38 96 LEU A N 1
ATOM 788 C CA . LEU A 1 96 ? 4.438 -10.589 -14.509 1.00 96.38 96 LEU A CA 1
ATOM 789 C C . LEU A 1 96 ? 3.864 -9.464 -15.378 1.00 96.38 96 LEU A C 1
ATOM 791 O O . LEU A 1 96 ? 3.868 -9.572 -16.608 1.00 96.38 96 LEU A O 1
ATOM 795 N N . PHE A 1 97 ? 3.414 -8.369 -14.760 1.00 94.44 97 PHE A N 1
ATOM 796 C CA . PHE A 1 97 ? 2.852 -7.219 -15.470 1.00 94.44 97 PHE A CA 1
ATOM 797 C C . PHE A 1 97 ? 3.889 -6.519 -16.364 1.00 94.44 97 PHE A C 1
ATOM 799 O O . PHE A 1 97 ? 3.568 -6.100 -17.475 1.00 94.44 97 PHE A O 1
ATOM 806 N N . TYR A 1 98 ? 5.139 -6.424 -15.902 1.00 95.38 98 TYR A N 1
ATOM 807 C CA . TYR A 1 98 ? 6.242 -5.757 -16.600 1.00 95.38 98 TYR A CA 1
ATOM 808 C C . TYR A 1 98 ? 7.229 -6.726 -17.270 1.00 95.38 98 TYR A C 1
ATOM 810 O O . TYR A 1 98 ? 8.353 -6.336 -17.570 1.00 95.38 98 TYR A O 1
ATOM 818 N N . LYS A 1 99 ? 6.821 -7.969 -17.555 1.00 95.19 99 LYS A N 1
ATOM 819 C CA . LYS A 1 99 ? 7.708 -9.038 -18.060 1.00 95.19 99 LYS A CA 1
ATOM 820 C C . LYS A 1 99 ? 8.500 -8.691 -19.335 1.00 95.19 99 LYS A C 1
ATOM 822 O O . LYS A 1 99 ? 9.529 -9.300 -19.588 1.00 95.19 99 LYS A O 1
ATOM 827 N N . GLU A 1 100 ? 8.007 -7.753 -20.147 1.00 95.81 100 GLU A N 1
ATOM 828 C CA . GLU A 1 100 ? 8.633 -7.308 -21.408 1.00 95.81 100 GLU A CA 1
ATOM 829 C C . GLU A 1 100 ? 9.360 -5.958 -21.263 1.00 95.81 100 GLU A C 1
ATOM 831 O O . GLU A 1 100 ? 9.802 -5.374 -22.249 1.00 95.81 100 GLU A O 1
ATOM 836 N N . ASN A 1 101 ? 9.455 -5.425 -20.042 1.00 95.31 101 ASN A N 1
ATOM 837 C CA . ASN A 1 101 ? 10.067 -4.137 -19.755 1.00 95.31 101 ASN A CA 1
ATOM 838 C C . ASN A 1 101 ? 11.268 -4.310 -18.817 1.00 95.31 101 ASN A C 1
ATOM 840 O O . ASN A 1 101 ? 11.156 -4.172 -17.598 1.00 95.31 101 ASN A O 1
ATOM 844 N N . ASP A 1 102 ? 12.435 -4.559 -19.411 1.00 95.69 102 ASP A N 1
ATOM 845 C CA . ASP A 1 102 ? 13.703 -4.764 -18.697 1.00 95.69 102 ASP A CA 1
ATOM 846 C C . ASP A 1 102 ? 14.059 -3.610 -17.748 1.00 95.69 102 ASP A C 1
ATOM 848 O O . ASP A 1 102 ? 14.666 -3.819 -16.695 1.00 95.69 102 ASP A O 1
ATOM 852 N N . TYR A 1 103 ? 13.668 -2.381 -18.101 1.00 94.88 103 TYR A N 1
ATOM 853 C CA . TYR A 1 10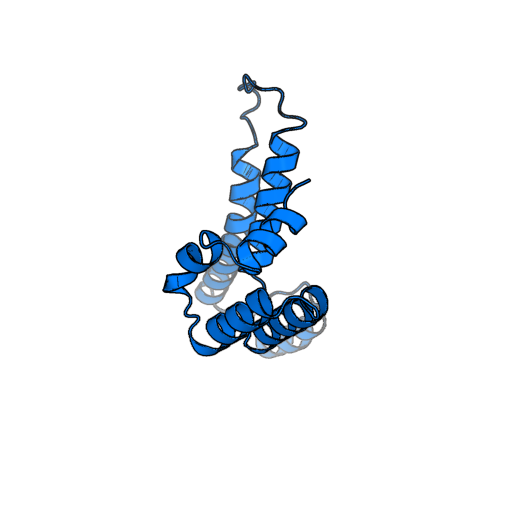3 ? 13.897 -1.211 -17.261 1.00 94.88 103 TYR A CA 1
ATOM 854 C C . TYR A 1 103 ? 13.093 -1.292 -15.958 1.00 94.88 103 TYR A C 1
ATOM 856 O O . TYR A 1 103 ? 13.660 -1.126 -14.877 1.00 94.88 103 TYR A O 1
ATOM 864 N N . GLU A 1 104 ? 11.800 -1.614 -16.035 1.00 95.25 104 GLU A N 1
ATOM 865 C CA . GLU A 1 104 ? 10.968 -1.790 -14.840 1.00 95.25 104 GLU A CA 1
ATOM 866 C C . GLU A 1 104 ? 11.383 -3.011 -14.029 1.00 95.25 104 GLU A C 1
ATOM 868 O O . GLU A 1 104 ? 11.430 -2.926 -12.805 1.00 95.25 104 GLU A O 1
ATOM 873 N N . LEU A 1 105 ? 11.749 -4.119 -14.682 1.00 97.06 105 LEU A N 1
ATOM 874 C CA . LEU A 1 105 ? 12.240 -5.315 -13.994 1.00 97.06 105 LEU A CA 1
ATOM 875 C C . LEU A 1 105 ? 13.478 -5.005 -13.143 1.00 97.06 105 LEU A C 1
ATOM 877 O O . LEU A 1 105 ? 13.567 -5.450 -12.000 1.00 97.06 105 LEU A O 1
ATOM 881 N N . LYS A 1 106 ? 14.394 -4.169 -13.647 1.00 96.94 106 LYS A N 1
ATOM 882 C CA . LYS A 1 106 ? 15.553 -3.712 -12.871 1.00 96.94 106 LYS A CA 1
ATOM 883 C C . LYS A 1 106 ? 15.148 -2.873 -11.656 1.00 96.94 106 LYS A C 1
ATOM 885 O O . LYS A 1 106 ? 15.723 -3.049 -10.585 1.00 96.94 106 LYS A O 1
ATOM 890 N N . ILE A 1 107 ? 14.168 -1.981 -11.804 1.00 96.75 107 ILE A N 1
ATOM 891 C CA . ILE A 1 107 ? 13.655 -1.165 -10.692 1.00 96.75 107 ILE A CA 1
ATOM 892 C C . ILE A 1 107 ? 12.933 -2.038 -9.659 1.00 96.75 107 ILE A C 1
ATOM 894 O O . ILE A 1 107 ? 13.060 -1.789 -8.463 1.00 96.75 107 ILE A O 1
ATOM 898 N N . ILE A 1 108 ? 12.205 -3.068 -10.097 1.00 97.00 108 ILE A N 1
ATOM 899 C CA . ILE A 1 108 ? 11.551 -4.035 -9.211 1.00 97.00 108 ILE A CA 1
ATOM 900 C C . ILE A 1 108 ? 12.595 -4.780 -8.371 1.00 97.00 108 ILE A C 1
ATOM 902 O O . ILE A 1 108 ? 12.427 -4.877 -7.158 1.00 97.00 108 ILE A O 1
ATOM 906 N N . SER A 1 109 ? 13.693 -5.244 -8.974 1.00 97.12 109 SER A N 1
ATOM 907 C CA . SER A 1 109 ? 14.795 -5.864 -8.222 1.00 97.12 109 SER A CA 1
ATOM 908 C C . SER A 1 109 ? 15.468 -4.882 -7.258 1.00 97.12 109 SER A C 1
ATOM 910 O O . SER A 1 109 ? 15.720 -5.226 -6.108 1.00 97.12 109 SER A O 1
ATOM 912 N N . GLU A 1 110 ? 15.692 -3.632 -7.681 1.00 96.81 110 GLU A N 1
ATOM 913 C CA . GLU A 1 110 ? 16.239 -2.579 -6.812 1.00 96.81 110 GLU A CA 1
ATOM 914 C C . GLU A 1 110 ? 15.333 -2.318 -5.599 1.00 96.81 110 GLU A C 1
ATOM 916 O O . GLU A 1 110 ? 15.824 -2.154 -4.481 1.00 96.81 110 GLU A O 1
ATOM 921 N N . PHE A 1 111 ? 14.017 -2.286 -5.815 1.00 96.06 111 PHE A N 1
ATOM 922 C CA . PHE A 1 111 ? 13.032 -2.153 -4.750 1.00 96.06 111 PHE A CA 1
ATOM 923 C C . PHE A 1 111 ? 13.067 -3.356 -3.810 1.00 96.06 111 PHE A C 1
ATOM 925 O O . PHE A 1 111 ? 13.034 -3.182 -2.595 1.00 96.06 111 PHE A O 1
ATOM 932 N N . ASP A 1 112 ? 13.149 -4.572 -4.346 1.00 96.31 112 ASP A N 1
ATOM 933 C CA . ASP A 1 112 ? 13.159 -5.776 -3.523 1.00 96.31 112 ASP A CA 1
ATOM 934 C C . ASP A 1 112 ? 14.342 -5.780 -2.540 1.00 96.31 112 ASP A C 1
ATOM 936 O O . ASP A 1 112 ? 14.149 -5.976 -1.339 1.00 96.31 112 ASP A O 1
ATOM 940 N N . GLU A 1 113 ? 15.535 -5.444 -3.031 1.00 96.12 113 GLU A N 1
ATOM 941 C CA . GLU A 1 113 ? 16.776 -5.451 -2.253 1.00 96.12 113 GLU A CA 1
ATOM 942 C C . GLU A 1 113 ? 16.910 -4.262 -1.288 1.00 96.12 113 GLU A C 1
ATOM 944 O O . GLU A 1 113 ? 17.422 -4.424 -0.181 1.00 96.12 113 GLU A O 1
ATOM 949 N N . ASN A 1 114 ? 16.469 -3.063 -1.691 1.00 95.19 114 ASN A N 1
ATOM 950 C CA . ASN A 1 114 ? 16.815 -1.816 -0.993 1.00 95.19 114 ASN A CA 1
ATOM 951 C C . ASN A 1 114 ? 15.633 -1.127 -0.297 1.00 95.19 114 ASN A C 1
ATOM 953 O O . ASN A 1 114 ? 15.813 -0.073 0.320 1.00 95.19 114 ASN A O 1
ATOM 957 N N . TYR A 1 115 ? 14.410 -1.652 -0.412 1.00 94.56 115 TYR A N 1
ATOM 958 C CA . TYR A 1 115 ? 13.248 -1.025 0.211 1.00 94.56 115 TYR A CA 1
ATOM 959 C C . TYR A 1 115 ? 13.298 -1.084 1.743 1.00 94.56 115 TYR A C 1
ATOM 961 O O . TYR A 1 115 ? 13.434 -2.147 2.346 1.00 94.56 115 TYR A O 1
ATOM 969 N N . ILE A 1 116 ? 13.069 0.075 2.366 1.00 93.25 116 ILE A N 1
ATOM 970 C CA . ILE A 1 116 ? 12.781 0.227 3.793 1.00 93.25 116 ILE A CA 1
ATOM 971 C C . ILE A 1 116 ? 11.538 1.102 3.969 1.00 93.25 116 ILE A C 1
ATOM 973 O O . ILE A 1 116 ? 11.309 2.029 3.190 1.00 93.25 116 ILE A O 1
ATOM 977 N N . SER A 1 117 ? 10.752 0.859 5.020 1.00 90.62 117 SER A N 1
ATOM 978 C CA . SER A 1 117 ? 9.459 1.534 5.221 1.00 90.62 117 SER A CA 1
ATOM 979 C C . SER A 1 117 ? 9.561 3.063 5.298 1.00 90.62 117 SER A C 1
ATOM 981 O O . SER A 1 117 ? 8.660 3.759 4.835 1.00 90.62 117 SER A O 1
ATOM 983 N N . ASN A 1 118 ? 10.674 3.605 5.807 1.00 94.25 118 ASN A N 1
ATOM 984 C CA . ASN A 1 118 ? 10.902 5.056 5.865 1.00 94.25 118 ASN A CA 1
ATOM 985 C C . ASN A 1 118 ? 11.056 5.709 4.478 1.00 94.25 118 ASN A C 1
ATOM 987 O O . ASN A 1 118 ? 10.819 6.906 4.342 1.00 94.25 118 ASN A O 1
ATOM 991 N N . ASP A 1 119 ? 11.397 4.934 3.446 1.00 92.81 119 ASP A N 1
ATOM 992 C CA . ASP A 1 119 ? 11.579 5.416 2.074 1.00 92.81 119 ASP A CA 1
ATOM 993 C C . ASP A 1 119 ? 10.316 5.250 1.210 1.00 92.81 119 ASP A C 1
ATOM 995 O O . ASP A 1 119 ? 10.349 5.512 0.006 1.00 92.81 119 ASP A O 1
ATOM 999 N N . ALA A 1 120 ? 9.183 4.840 1.795 1.00 91.94 120 ALA A N 1
ATOM 1000 C CA . ALA A 1 120 ? 7.950 4.560 1.056 1.00 91.94 120 ALA A CA 1
ATOM 1001 C C . ALA A 1 120 ? 7.493 5.733 0.172 1.00 91.94 120 ALA A C 1
ATOM 1003 O O . ALA A 1 120 ? 7.163 5.532 -0.997 1.00 91.94 120 ALA A O 1
ATOM 1004 N N . ILE A 1 121 ? 7.548 6.965 0.690 1.00 93.44 121 ILE A N 1
ATOM 1005 C CA . ILE A 1 121 ? 7.177 8.168 -0.072 1.00 93.44 121 ILE A CA 1
ATOM 1006 C C . ILE A 1 121 ? 8.115 8.365 -1.267 1.00 93.44 121 ILE A C 1
ATOM 1008 O O . ILE A 1 121 ? 7.645 8.686 -2.355 1.00 93.44 121 ILE A O 1
ATOM 1012 N N . ARG A 1 122 ? 9.425 8.140 -1.094 1.00 95.00 122 ARG A N 1
ATOM 1013 C CA . ARG A 1 122 ? 10.417 8.271 -2.174 1.00 95.00 122 ARG A CA 1
ATOM 1014 C C . ARG A 1 122 ? 10.138 7.280 -3.300 1.00 95.00 122 ARG A C 1
ATOM 1016 O O . ARG A 1 122 ? 10.207 7.647 -4.467 1.00 95.00 122 ARG A O 1
ATOM 1023 N N . TRP A 1 123 ? 9.818 6.036 -2.957 1.00 94.19 123 TRP A N 1
ATOM 1024 C CA . TRP A 1 123 ? 9.471 5.010 -3.940 1.00 94.19 123 TRP A CA 1
ATOM 1025 C C . TRP A 1 123 ? 8.155 5.304 -4.657 1.00 94.19 123 TRP A C 1
ATOM 1027 O O . TRP A 1 123 ? 8.070 5.101 -5.865 1.00 94.19 123 TRP A O 1
ATOM 1037 N N . TYR A 1 124 ? 7.162 5.836 -3.941 1.00 92.69 124 TYR A N 1
ATOM 1038 C CA . TYR A 1 124 ? 5.888 6.227 -4.536 1.00 92.69 124 TYR A CA 1
ATOM 1039 C C . TYR A 1 124 ? 6.005 7.434 -5.474 1.00 92.69 124 TYR A C 1
ATOM 1041 O O . TYR A 1 124 ? 5.317 7.474 -6.485 1.00 92.69 124 TYR A O 1
ATOM 1049 N N . THR A 1 125 ? 6.845 8.426 -5.169 1.00 93.38 125 THR A N 1
ATOM 1050 C CA . THR A 1 125 ? 6.982 9.629 -6.012 1.00 93.38 125 THR A CA 1
ATOM 1051 C C . THR A 1 125 ? 8.003 9.475 -7.135 1.00 93.38 125 THR A C 1
ATOM 1053 O O . THR A 1 125 ? 7.954 10.228 -8.108 1.00 93.38 125 THR A O 1
ATOM 1056 N N . ARG A 1 126 ? 8.918 8.503 -7.038 1.00 92.94 126 ARG A N 1
ATOM 1057 C CA . ARG A 1 126 ? 9.821 8.125 -8.130 1.00 92.94 126 ARG A CA 1
ATOM 1058 C C . ARG A 1 126 ? 9.017 7.556 -9.291 1.00 92.94 126 ARG A C 1
ATOM 1060 O O . ARG A 1 126 ? 8.145 6.711 -9.098 1.00 92.94 126 ARG A O 1
ATOM 1067 N N . GLU A 1 127 ? 9.398 7.929 -10.508 1.00 91.19 127 GLU A N 1
ATOM 1068 C CA . GLU A 1 127 ? 8.897 7.283 -11.716 1.00 91.19 127 GLU A CA 1
ATOM 1069 C C . GLU A 1 127 ? 9.323 5.803 -11.739 1.00 91.19 127 GLU A C 1
ATOM 1071 O O . GLU A 1 127 ? 10.446 5.454 -12.098 1.00 91.19 127 GLU A O 1
ATOM 1076 N N . SER A 1 128 ? 8.431 4.932 -11.278 1.00 93.06 128 SER A N 1
ATOM 1077 C CA . SER A 1 128 ? 8.676 3.505 -11.082 1.00 93.06 128 SER A CA 1
ATOM 1078 C C . SER A 1 128 ? 7.392 2.701 -11.270 1.00 93.06 128 SER A C 1
ATOM 1080 O O . SER A 1 128 ? 6.287 3.258 -11.328 1.00 93.06 128 SER A O 1
ATOM 1082 N N . PHE A 1 129 ? 7.536 1.376 -11.312 1.00 94.19 129 PHE A N 1
ATOM 1083 C CA . PHE A 1 129 ? 6.421 0.438 -11.351 1.00 94.19 129 PHE A CA 1
ATOM 1084 C C . PHE A 1 129 ? 5.392 0.727 -10.251 1.00 94.19 129 PHE A C 1
ATOM 1086 O O . PHE A 1 129 ? 4.202 0.703 -10.538 1.00 94.19 129 PHE A O 1
ATOM 1093 N N . LEU A 1 130 ? 5.836 1.078 -9.037 1.00 92.94 130 LEU A N 1
ATOM 1094 C CA . LEU A 1 130 ? 4.986 1.383 -7.882 1.00 92.94 130 LEU A CA 1
ATOM 1095 C C . LEU A 1 130 ? 4.095 2.597 -8.120 1.00 92.94 130 LEU A C 1
ATOM 1097 O O . LEU A 1 130 ? 2.878 2.500 -7.960 1.00 92.94 130 LEU A O 1
ATOM 1101 N N . TYR A 1 131 ? 4.681 3.717 -8.554 1.00 92.88 131 TYR A N 1
ATOM 1102 C CA . TYR A 1 131 ? 3.924 4.919 -8.906 1.00 92.88 131 TYR A CA 1
ATOM 1103 C C . TYR A 1 131 ? 2.865 4.603 -9.967 1.00 92.88 131 TYR A C 1
ATOM 1105 O O . TYR A 1 131 ? 1.693 4.948 -9.808 1.00 92.88 131 TYR A O 1
ATOM 1113 N N . ARG A 1 132 ? 3.262 3.915 -11.044 1.00 91.75 132 ARG A N 1
ATOM 1114 C CA . ARG A 1 132 ? 2.371 3.580 -12.162 1.00 91.75 132 ARG A CA 1
ATOM 1115 C C . ARG A 1 132 ? 1.256 2.625 -11.749 1.00 91.75 132 ARG A C 1
ATOM 1117 O O . ARG A 1 132 ? 0.102 2.873 -12.087 1.00 91.75 132 ARG A O 1
ATOM 1124 N N . LEU A 1 133 ? 1.590 1.548 -11.040 1.00 90.81 133 LEU A N 1
ATOM 1125 C CA . LEU A 1 133 ? 0.647 0.504 -10.643 1.00 90.81 133 LEU A CA 1
ATOM 1126 C C . LEU A 1 133 ? -0.387 1.065 -9.665 1.00 90.81 133 LEU A C 1
ATOM 1128 O O . LEU A 1 133 ? -1.585 0.898 -9.883 1.00 90.81 133 LEU A O 1
ATOM 1132 N N . LEU A 1 134 ? 0.067 1.799 -8.643 1.00 88.81 134 LEU A N 1
ATOM 1133 C CA . LEU A 1 134 ? -0.817 2.343 -7.618 1.00 88.81 134 LEU A CA 1
ATOM 1134 C C . LEU A 1 134 ? -1.733 3.430 -8.186 1.00 88.81 134 LEU A C 1
ATOM 1136 O O . LEU A 1 134 ? -2.941 3.382 -7.970 1.00 88.81 134 LEU A O 1
ATOM 1140 N N . ASN A 1 135 ? -1.204 4.359 -8.991 1.00 89.69 135 ASN A N 1
ATOM 1141 C CA . ASN A 1 135 ? -2.052 5.360 -9.641 1.00 89.69 135 ASN A CA 1
ATOM 1142 C C . ASN A 1 135 ? -3.010 4.732 -10.650 1.00 89.69 135 ASN A C 1
ATOM 1144 O O . ASN A 1 135 ? -4.142 5.179 -10.761 1.00 89.69 135 ASN A O 1
ATOM 1148 N N . LYS A 1 136 ? -2.609 3.683 -11.373 1.00 88.69 136 LYS A N 1
ATOM 1149 C CA . LYS A 1 136 ? -3.523 2.980 -12.279 1.00 88.69 136 LYS A CA 1
ATOM 1150 C C . LYS A 1 136 ? -4.642 2.259 -11.523 1.00 88.69 136 LYS A C 1
ATOM 1152 O O . LYS A 1 136 ? -5.764 2.256 -12.011 1.00 88.69 136 LYS A O 1
ATOM 1157 N N . ALA A 1 137 ? -4.344 1.666 -10.367 1.00 84.56 137 ALA A N 1
ATOM 1158 C CA . ALA A 1 137 ? -5.323 0.961 -9.543 1.00 84.56 137 ALA A CA 1
ATOM 1159 C C . ALA A 1 137 ? -6.295 1.912 -8.825 1.00 84.56 137 ALA A C 1
ATOM 1161 O O . ALA A 1 137 ? -7.467 1.586 -8.673 1.00 84.56 137 ALA A O 1
ATOM 1162 N N . LEU A 1 138 ? -5.811 3.077 -8.382 1.00 81.00 138 LEU A N 1
ATOM 1163 C CA . LEU A 1 138 ? -6.595 4.037 -7.596 1.00 81.00 138 LEU A CA 1
ATOM 1164 C C . LEU A 1 138 ? -7.268 5.128 -8.435 1.00 81.00 138 LEU A C 1
ATOM 1166 O O . LEU A 1 138 ? -8.162 5.814 -7.939 1.00 81.00 138 LEU A O 1
ATOM 1170 N N . ARG A 1 139 ? -6.858 5.311 -9.693 1.00 79.00 139 ARG A N 1
ATOM 1171 C CA . ARG A 1 139 ? -7.521 6.240 -10.610 1.00 79.00 139 ARG A CA 1
ATOM 1172 C C . ARG A 1 139 ? -8.826 5.610 -11.094 1.00 79.00 139 ARG A C 1
ATOM 1174 O O . ARG A 1 139 ? -8.811 4.748 -11.970 1.00 79.00 139 ARG A O 1
ATOM 1181 N N . THR A 1 140 ? -9.919 6.049 -10.477 1.00 51.97 140 THR A N 1
ATOM 1182 C CA . THR A 1 140 ? -11.303 5.822 -10.915 1.00 51.97 140 THR A CA 1
ATOM 1183 C C . THR A 1 140 ? -11.709 6.830 -11.981 1.00 51.97 140 THR A C 1
ATOM 1185 O O . THR A 1 140 ? -11.150 7.952 -11.982 1.00 51.97 140 THR A O 1
#

Radius of gyration: 23.56 Å; chains: 1; bounding box: 47×47×64 Å

Foldseek 3Di:
DVDQPVVQVVLVVPPVRPGGDPDPVVVVVSVVVVVVVVCVVCVLVVVPDPPPPDDDPDPCPPPVVVVVVVVVVVVVVVPPDPDPVVVVVVLVVLCVVCVVPPPQVVVSVVCNPPDDPVCVVVNCPPPHSNVVVVCVVPVD

Sequence (140 aa):
CSNKFKYEQWAHNYEKIQGVFNDKIQLINKLTENVKSYTNTSTLISIFSPNANEKSIHDLNNENATFMWFQLLMEILLRMPQTMDAKNDMLDEARLFYKENDYELKIISEFDENYISNDAIRWYTRESFLYRLLNKALRT